Protein AF-0000000066679500 (afdb_homodimer)

Solvent-accessible surface area (backbone atoms only — not comparable to full-atom values): 8914 Å² total; per-residue (Å²): 110,69,64,58,48,50,50,52,50,51,50,44,52,50,53,50,51,52,50,53,52,36,62,70,64,73,69,61,58,68,69,59,47,43,54,50,28,48,51,47,15,50,50,34,39,50,45,30,56,52,48,50,52,50,51,53,52,52,54,56,51,57,70,66,50,74,71,79,72,80,77,73,78,71,73,76,71,118,110,68,66,57,47,51,51,52,50,52,51,45,53,49,52,49,52,51,49,54,51,36,61,71,64,72,69,61,57,69,68,58,47,43,53,49,28,48,52,46,14,48,50,34,40,50,47,30,54,51,49,52,51,51,52,54,53,52,53,55,50,58,69,66,50,72,70,78,71,79,76,74,77,72,75,74,73,118

Organism: Arabi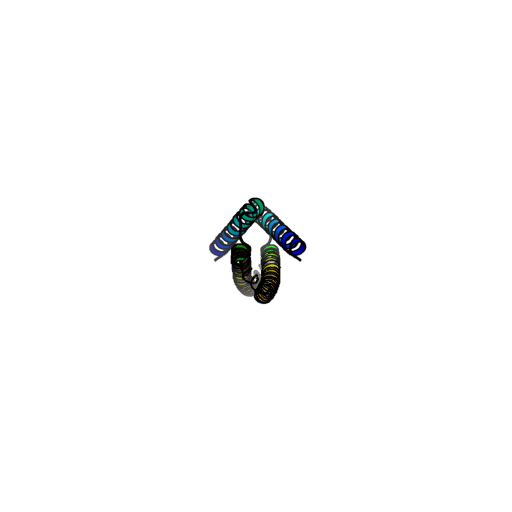dopsis thaliana (NCBI:txid3702)

Nearest PDB structures (foldseek):
  5j2l-assembly1_B  TM=9.493E-01  e=8.025E-01  synthetic construct
  5j2l-assembly1_A  TM=9.552E-01  e=3.118E+00  synthetic construct
  3aai-assembly1_B  TM=7.326E-01  e=2.182E+00  Thermus thermophilus HB8
  7lbm-assembly1_q  TM=4.248E-01  e=5.931E+00  Homo sapiens
  5j2l-assembly1_B  TM=9.495E-01  e=7.735E-01  synthetic construct

Sequence (156 aa):
MEEILMSMIFNGINLVKELEFSLSSQESPESDLSSSLSSISTLFGDVNERLKTLLAWRNSLSQYQPEPEPVLMLDMTNMEEILMSMIFNGINLVKELEFSLSSQESPESDLSSSLSSISTLFGDVNERLKTLLAWRNSLSQYQPEPEPVLMLDMTN

Foldseek 3Di:
DVVVLVVLVVVLVVLVVVLVVCVVVVPDDPVVVVVSVVVSVVSVVVSVVVVVVVVVVVVVVVVPPPDPPPPPPPPVPD/DVVVLVVLVVVLVVLVVVLVVCVVVVPDDPVVVVVSVVVSVVSVVVSVVVVVVVVVVVVVVVVPPPDPDPPPPPPVPD

pLDDT: mean 83.24, std 15.18, range [39.66, 98.38]

Secondary structure (DSSP, 8-state):
-HHHHHHHHHHHHHHHHHHHHHHHTT---HHHHHHHHHHHHHHHHHHHHHHHHHHHHHHHHHHHS-------------/-HHHHHHHHHHHHHHHHHHHHHHHTT---HHHHHHHHHHHHHHHHHHHHHHHHHHHHHHHHHHHS-------------

Radius of gyration: 26.84 Å; Cα contacts (8 Å, |Δi|>4): 84; chains: 2; bounding box: 29×119×55 Å

GO terms:
  GO:0005634 nucleus (C, IDA)
  GO:0005829 cytosol (C, IDA)
  GO:1900033 negative regulation of trichome patterning (P, IMP)
  GO:0071370 cellular response to gibberellin stimulus (P, IMP)
  GO:0005515 protein binding (F, IPI)

Structure (mmCIF, N/CA/C/O backbone):
data_AF-0000000066679500-model_v1
#
loop_
_entity.id
_entity.type
_entity.pdbx_description
1 polymer 'WRKY transcription factor-like protein'
#
loop_
_atom_site.group_PDB
_atom_site.id
_atom_site.type_symbol
_atom_site.label_atom_id
_atom_site.label_alt_id
_atom_site.label_comp_id
_atom_site.label_asym_id
_atom_site.label_entity_id
_atom_site.label_seq_id
_atom_site.pdbx_PDB_ins_code
_atom_site.Cartn_x
_atom_site.Cartn_y
_atom_site.Cartn_z
_atom_site.occupancy
_atom_site.B_iso_or_equiv
_atom_site.auth_seq_id
_atom_site.auth_comp_id
_atom_site.auth_asym_id
_atom_site.auth_atom_id
_atom_site.pdbx_PDB_model_num
ATOM 1 N N . MET A 1 1 ? -9.516 -17.812 -7.68 1 70.81 1 MET A N 1
ATOM 2 C CA . MET A 1 1 ? -8.953 -17.109 -6.539 1 70.81 1 MET A CA 1
ATOM 3 C C . MET A 1 1 ? -7.832 -16.172 -6.98 1 70.81 1 MET A C 1
ATOM 5 O O . MET A 1 1 ? -7.805 -15 -6.598 1 70.81 1 MET A O 1
ATOM 9 N N . GLU A 1 2 ? -7.141 -16.516 -8.078 1 79.5 2 GLU A N 1
ATOM 10 C CA . GLU A 1 2 ? -6.008 -15.727 -8.555 1 79.5 2 GLU A CA 1
ATOM 11 C C . GLU A 1 2 ? -6.477 -14.445 -9.234 1 79.5 2 GLU A C 1
ATOM 13 O O . GLU A 1 2 ? -5.906 -13.375 -9.016 1 79.5 2 GLU A O 1
ATOM 18 N N . GLU A 1 3 ? -7.629 -14.602 -9.836 1 86.44 3 GLU A N 1
ATOM 19 C CA . GLU A 1 3 ? -8.148 -13.43 -10.539 1 86.44 3 GLU A CA 1
ATOM 20 C C . GLU A 1 3 ? -8.648 -12.375 -9.555 1 86.44 3 GLU A C 1
ATOM 22 O O . GLU A 1 3 ? -8.477 -11.18 -9.789 1 86.44 3 GLU A O 1
ATOM 27 N N . ILE A 1 4 ? -9.242 -12.852 -8.555 1 90.88 4 ILE A N 1
ATOM 28 C CA . ILE A 1 4 ? -9.766 -11.945 -7.535 1 90.88 4 ILE A CA 1
ATOM 29 C C . ILE A 1 4 ? -8.609 -11.219 -6.848 1 90.88 4 ILE A C 1
ATOM 31 O O . ILE A 1 4 ? -8.688 -10.008 -6.609 1 90.88 4 ILE A O 1
ATOM 35 N N . LEU A 1 5 ? -7.59 -11.898 -6.586 1 91.94 5 LEU A N 1
ATOM 36 C CA . LEU A 1 5 ? -6.43 -11.297 -5.941 1 91.94 5 LEU A CA 1
ATOM 37 C C . LEU A 1 5 ? -5.805 -10.227 -6.828 1 91.94 5 LEU A C 1
ATOM 39 O O . LEU A 1 5 ? -5.461 -9.141 -6.352 1 91.94 5 LEU A O 1
ATOM 43 N N . MET A 1 6 ? -5.793 -10.555 -8.125 1 91.19 6 MET A N 1
ATOM 44 C CA . MET A 1 6 ? -5.227 -9.602 -9.07 1 91.19 6 MET A CA 1
ATOM 45 C C . MET A 1 6 ? -6.09 -8.352 -9.164 1 91.19 6 MET A C 1
ATOM 47 O O . MET A 1 6 ? -5.57 -7.234 -9.242 1 91.19 6 MET A O 1
ATOM 51 N N . SER A 1 7 ? -7.348 -8.555 -9.109 1 94.5 7 SER A N 1
ATOM 52 C CA . SER A 1 7 ? -8.266 -7.422 -9.141 1 94.5 7 SER A CA 1
ATOM 53 C C . SER A 1 7 ? -8.094 -6.531 -7.914 1 94.5 7 SER A C 1
ATOM 55 O O . SER A 1 7 ? -8.133 -5.305 -8.016 1 94.5 7 SER A O 1
ATOM 57 N N . MET A 1 8 ? -7.922 -7.168 -6.789 1 94.94 8 MET A N 1
ATOM 58 C CA . MET A 1 8 ? -7.707 -6.426 -5.551 1 94.94 8 MET A CA 1
ATOM 59 C C . MET A 1 8 ? -6.402 -5.641 -5.602 1 94.94 8 MET A C 1
ATOM 61 O O . MET A 1 8 ? -6.336 -4.504 -5.141 1 94.94 8 MET A O 1
ATOM 65 N N . ILE A 1 9 ? -5.406 -6.25 -6.176 1 95.81 9 ILE A N 1
ATOM 66 C CA . ILE A 1 9 ? -4.109 -5.59 -6.301 1 95.81 9 ILE A CA 1
ATOM 67 C C . ILE A 1 9 ? -4.246 -4.355 -7.191 1 95.81 9 ILE A C 1
ATOM 69 O O . ILE A 1 9 ? -3.752 -3.279 -6.852 1 95.81 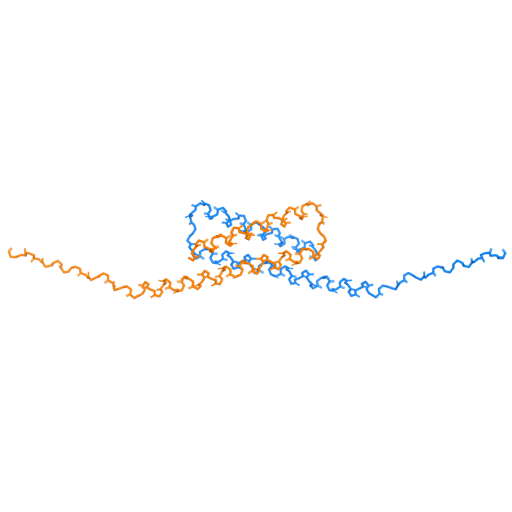9 ILE A O 1
ATOM 73 N N . PHE A 1 10 ? -4.973 -4.434 -8.242 1 95.06 10 PHE A N 1
ATOM 74 C CA . PHE A 1 10 ? -5.133 -3.307 -9.156 1 95.06 10 PHE A CA 1
ATOM 75 C C . PHE A 1 10 ? -5.973 -2.207 -8.508 1 95.06 10 PHE A C 1
ATOM 77 O O . PHE A 1 10 ? -5.742 -1.021 -8.75 1 95.06 10 PHE A O 1
ATOM 84 N N . ASN A 1 11 ? -6.902 -2.619 -7.727 1 96.94 11 ASN A N 1
ATOM 85 C CA . ASN A 1 11 ? -7.629 -1.623 -6.949 1 96.94 11 ASN A CA 1
ATOM 86 C C . ASN A 1 11 ? -6.699 -0.858 -6.008 1 96.94 11 ASN A C 1
ATOM 88 O O . ASN A 1 11 ? -6.809 0.363 -5.883 1 96.94 11 ASN A O 1
ATOM 92 N N . GLY A 1 12 ? -5.852 -1.609 -5.363 1 97.62 12 GLY A N 1
ATOM 93 C CA . GLY A 1 12 ? -4.875 -0.983 -4.488 1 97.62 12 GLY A CA 1
ATOM 94 C C . GLY A 1 12 ? -3.955 -0.02 -5.215 1 97.62 12 GLY A C 1
ATOM 95 O O . GLY A 1 12 ? -3.676 1.073 -4.719 1 97.62 12 GLY A O 1
ATOM 96 N N . ILE A 1 13 ? -3.564 -0.393 -6.391 1 97.5 13 ILE A N 1
ATOM 97 C CA . ILE A 1 13 ? -2.705 0.451 -7.215 1 97.5 13 ILE A CA 1
ATOM 98 C C . ILE A 1 13 ? -3.441 1.741 -7.574 1 97.5 13 ILE A C 1
ATOM 100 O O . ILE A 1 13 ? -2.863 2.828 -7.516 1 97.5 13 ILE A O 1
ATOM 104 N N . ASN A 1 14 ? -4.676 1.629 -7.828 1 97.06 14 ASN A N 1
ATOM 105 C CA . ASN A 1 14 ? -5.465 2.816 -8.141 1 97.06 14 ASN A CA 1
ATOM 106 C C . ASN A 1 14 ? -5.598 3.734 -6.93 1 97.06 14 ASN A C 1
ATOM 108 O O . ASN A 1 14 ? -5.582 4.961 -7.066 1 97.06 14 ASN A O 1
ATOM 112 N N . LEU A 1 15 ? -5.844 3.154 -5.785 1 96.38 15 LEU A N 1
ATOM 113 C CA . LEU A 1 15 ? -5.906 3.949 -4.562 1 96.38 15 LEU A CA 1
ATOM 114 C C . LEU A 1 15 ? -4.621 4.75 -4.371 1 96.38 15 LEU A C 1
ATOM 116 O O . LEU A 1 15 ? -4.664 5.91 -3.957 1 96.38 15 LEU A O 1
ATOM 120 N N . VAL A 1 16 ? -3.504 4.137 -4.66 1 96.81 16 VAL A N 1
ATOM 121 C CA . VAL A 1 16 ? -2.211 4.789 -4.484 1 96.81 16 VAL 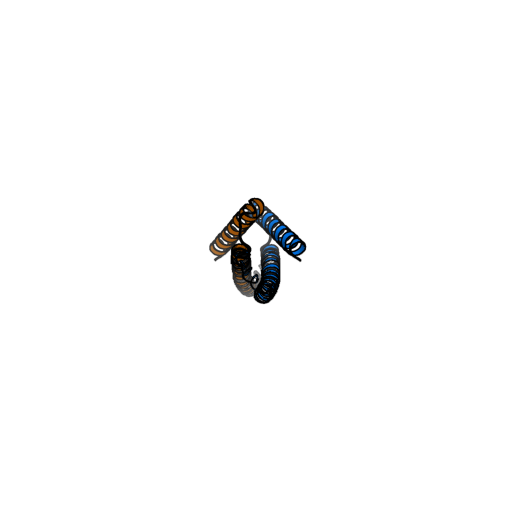A CA 1
ATOM 122 C C . VAL A 1 16 ? -2.064 5.922 -5.5 1 96.81 16 VAL A C 1
ATOM 124 O O . VAL A 1 16 ? -1.537 6.988 -5.176 1 96.81 16 VAL A O 1
ATOM 127 N N . LYS A 1 17 ? -2.545 5.758 -6.723 1 95.56 17 LYS A N 1
ATOM 128 C CA . LYS A 1 17 ? -2.504 6.809 -7.734 1 95.56 17 LYS A CA 1
ATOM 129 C C . LYS A 1 17 ? -3.344 8.008 -7.309 1 95.56 17 LYS A C 1
ATOM 131 O O . LYS A 1 17 ? -2.949 9.156 -7.527 1 95.56 17 LYS A O 1
ATOM 136 N N . GLU A 1 18 ? -4.453 7.707 -6.711 1 92.75 18 GLU A N 1
ATOM 137 C CA . GLU A 1 18 ? -5.301 8.781 -6.203 1 92.75 18 GLU A CA 1
ATOM 138 C C . GLU A 1 18 ? -4.605 9.547 -5.082 1 92.75 18 GLU A C 1
ATOM 140 O O . GLU A 1 18 ? -4.691 10.773 -5.016 1 92.75 18 GLU A O 1
ATOM 145 N N . LEU A 1 19 ? -3.969 8.805 -4.219 1 93.25 19 LEU A N 1
ATOM 146 C CA . LEU A 1 19 ? -3.215 9.438 -3.145 1 93.25 19 LEU A CA 1
ATOM 147 C C . LEU A 1 19 ? -2.113 10.328 -3.705 1 93.25 19 LEU A C 1
ATOM 149 O O . LEU A 1 19 ? -1.94 11.469 -3.258 1 93.25 19 LEU A O 1
ATOM 153 N N . GLU A 1 20 ? -1.371 9.844 -4.648 1 93.06 20 GLU A N 1
ATOM 154 C CA . GLU A 1 20 ? -0.304 10.609 -5.285 1 93.06 20 GLU A CA 1
ATOM 155 C C . GLU A 1 20 ? -0.837 11.906 -5.887 1 93.06 20 GLU A C 1
ATOM 157 O O . GLU A 1 20 ? -0.219 12.961 -5.742 1 93.06 20 GLU A O 1
ATOM 162 N N . PHE A 1 21 ? -1.965 11.789 -6.531 1 90.06 21 PHE A N 1
ATOM 163 C CA . PHE A 1 21 ? -2.594 12.953 -7.133 1 90.06 21 PHE A CA 1
ATOM 164 C C . PHE A 1 21 ? -2.973 13.977 -6.066 1 90.06 21 PHE A C 1
ATOM 166 O O . PHE A 1 21 ? -2.758 15.18 -6.242 1 90.06 21 PHE A O 1
ATOM 173 N N . SER A 1 22 ? -3.543 13.484 -5.004 1 87.62 22 SER A N 1
ATOM 174 C CA . SER A 1 22 ? -3.975 14.367 -3.926 1 87.62 22 SER A CA 1
ATOM 175 C C . SER A 1 22 ? -2.785 15.062 -3.275 1 87.62 22 SER A C 1
ATOM 177 O O . SER A 1 22 ? -2.885 16.234 -2.879 1 87.62 22 SER A O 1
ATOM 179 N N . LEU A 1 23 ? -1.715 14.414 -3.098 1 86.81 23 LEU A N 1
ATOM 180 C CA . LEU A 1 23 ? -0.527 14.984 -2.469 1 86.81 23 LEU A CA 1
ATOM 181 C C . LEU A 1 23 ? 0.108 16.047 -3.361 1 86.81 23 LEU A C 1
ATOM 183 O O . LEU A 1 23 ? 0.688 17.016 -2.865 1 86.81 23 LEU A O 1
ATOM 187 N N . SER A 1 24 ? 0.016 15.852 -4.543 1 82.81 24 SER A N 1
ATOM 188 C CA . SER A 1 24 ? 0.587 16.812 -5.48 1 82.81 24 SER A CA 1
ATOM 189 C C . SER A 1 24 ? -0.257 18.078 -5.555 1 82.81 24 SER A C 1
ATOM 191 O O . SER A 1 24 ? 0.266 19.172 -5.82 1 82.81 24 SER A O 1
ATOM 193 N N . SER A 1 25 ? -1.499 17.922 -5.363 1 76.25 25 SER A N 1
ATOM 194 C CA . SER A 1 25 ? -2.398 19.062 -5.449 1 76.25 25 SER A CA 1
ATOM 195 C C . SER A 1 25 ? -2.459 19.828 -4.125 1 76.25 25 SER A C 1
ATOM 197 O O . SER A 1 25 ? -2.996 20.922 -4.059 1 76.25 25 SER A O 1
ATOM 199 N N . GLN A 1 26 ? -1.606 19.484 -3.107 1 63.94 26 GLN A N 1
ATOM 200 C CA . GLN A 1 26 ? -1.516 20.094 -1.782 1 63.94 26 GLN A CA 1
ATOM 201 C C . GLN A 1 26 ? -2.896 20.234 -1.146 1 63.94 26 GLN A C 1
ATOM 203 O O . GLN A 1 26 ? -3.086 21.031 -0.233 1 63.94 26 GLN A O 1
ATOM 208 N N . GLU A 1 27 ? -3.906 19.562 -1.715 1 62.06 27 GLU A N 1
ATOM 209 C CA . GLU A 1 27 ? -5.277 19.844 -1.306 1 62.06 27 GLU A CA 1
ATOM 210 C C . GLU A 1 27 ? -5.73 18.875 -0.206 1 62.06 27 GLU A C 1
ATOM 212 O O . GLU A 1 27 ? -6.809 19.047 0.369 1 62.06 27 GLU A O 1
ATOM 217 N N . SER A 1 28 ? -4.898 17.984 0.205 1 63.97 28 SER A N 1
ATOM 218 C CA . SER A 1 28 ? -5.629 17.031 1.043 1 63.97 28 SER A CA 1
ATOM 219 C C . SER A 1 28 ? -5.289 17.234 2.518 1 63.97 28 SER A C 1
ATOM 221 O O . SER A 1 28 ? -4.117 17.328 2.883 1 63.97 28 SER A O 1
ATOM 223 N N . PRO A 1 29 ? -6.398 17.578 3.361 1 72.06 29 PRO A N 1
ATOM 224 C CA . PRO A 1 29 ? -6.223 17.625 4.812 1 72.06 29 PRO A CA 1
ATOM 225 C C . PRO A 1 29 ? -5.531 16.375 5.355 1 72.06 29 PRO A C 1
ATOM 227 O O . PRO A 1 29 ? -5.605 15.305 4.746 1 72.06 29 PRO A O 1
ATOM 230 N N . GLU A 1 30 ? -4.844 16.484 6.375 1 74.44 30 GLU A N 1
ATOM 231 C CA . GLU A 1 30 ? -4.059 15.422 7 1 74.44 30 GLU A CA 1
ATOM 232 C C . GLU A 1 30 ? -4.945 14.242 7.391 1 74.44 30 GLU A C 1
ATOM 234 O O . GLU A 1 30 ? -4.508 13.086 7.344 1 74.44 30 GLU A O 1
ATOM 239 N N . SER A 1 31 ? -6.199 14.484 7.773 1 74.69 31 SER A N 1
ATOM 240 C CA . SER A 1 31 ? -7.121 13.422 8.156 1 74.69 31 SER A CA 1
ATOM 241 C C . SER A 1 31 ? -7.453 12.516 6.969 1 74.69 31 SER A C 1
ATOM 243 O O . SER A 1 31 ? -7.594 11.305 7.125 1 74.69 31 SER A O 1
ATOM 245 N N . ASP A 1 32 ? -7.516 13.117 5.871 1 86.44 32 ASP A N 1
ATOM 246 C CA . ASP A 1 32 ? -7.797 12.352 4.66 1 86.44 32 ASP A CA 1
ATOM 247 C C . ASP A 1 32 ? -6.602 11.5 4.258 1 86.44 32 ASP A C 1
ATOM 249 O O . ASP A 1 32 ? -6.766 10.375 3.781 1 86.44 32 ASP A O 1
ATOM 253 N N . LEU A 1 33 ? -5.523 11.945 4.742 1 90.69 33 LEU A N 1
ATOM 254 C CA . LEU A 1 33 ? -4.297 11.227 4.418 1 90.69 33 LEU A CA 1
ATOM 255 C C . LEU A 1 33 ? -4.176 9.953 5.254 1 90.69 33 LEU A C 1
ATOM 257 O O . LEU A 1 33 ? -3.859 8.891 4.727 1 90.69 33 LEU A O 1
ATOM 261 N N . SER A 1 34 ? -4.508 10.047 6.508 1 93.12 34 SER A N 1
ATOM 262 C CA . SER A 1 34 ? -4.445 8.891 7.398 1 93.12 34 SER A CA 1
ATOM 263 C C . SER A 1 34 ? -5.41 7.797 6.949 1 93.12 34 SER A C 1
ATOM 265 O O . SER A 1 34 ? -5.074 6.613 6.98 1 93.12 34 SER A O 1
ATOM 267 N N . SER A 1 35 ? -6.586 8.242 6.559 1 94.06 35 SER A N 1
ATOM 268 C CA . SER A 1 35 ? -7.578 7.273 6.094 1 94.06 35 SER A CA 1
ATOM 269 C C . SER A 1 35 ? -7.113 6.582 4.812 1 94.06 35 SER A C 1
ATOM 271 O O . SER A 1 35 ? -7.309 5.379 4.648 1 94.06 35 SER A O 1
ATOM 273 N N . SER A 1 36 ? -6.543 7.328 3.969 1 94.81 36 SER A N 1
ATOM 274 C CA . SER A 1 36 ? -6.023 6.777 2.723 1 94.81 36 SER A CA 1
ATOM 275 C C . SER A 1 36 ? -4.898 5.785 2.984 1 94.81 36 SER A C 1
ATOM 277 O O . SER A 1 36 ? -4.887 4.688 2.42 1 94.81 36 SER A O 1
ATOM 279 N N . LEU A 1 37 ? -4.031 6.121 3.832 1 96.44 37 LEU A N 1
ATOM 280 C CA . LEU A 1 37 ? -2.906 5.254 4.176 1 96.44 37 LEU A CA 1
ATOM 281 C C . LEU A 1 37 ? -3.393 3.967 4.832 1 96.44 37 LEU A C 1
ATOM 283 O O . LEU A 1 37 ? -2.877 2.885 4.543 1 96.44 37 LEU A O 1
ATOM 287 N N . SER A 1 38 ? -4.418 4.055 5.676 1 96.75 38 SER A N 1
ATOM 288 C CA . SER A 1 38 ? -5.004 2.895 6.336 1 96.75 38 SER A CA 1
ATOM 289 C C . SER A 1 38 ? -5.641 1.946 5.324 1 96.75 38 SER A C 1
ATOM 291 O O . SER A 1 38 ? -5.453 0.73 5.402 1 96.75 38 SER A O 1
ATOM 293 N N . SER A 1 39 ? -6.363 2.479 4.379 1 97.38 39 SER A N 1
ATOM 294 C CA . SER A 1 39 ? -7.035 1.675 3.361 1 97.38 39 SER A CA 1
ATOM 295 C C . SER A 1 39 ? -6.023 0.937 2.488 1 97.38 39 SER A C 1
ATOM 297 O O . SER A 1 39 ? -6.191 -0.252 2.207 1 97.38 39 SER A O 1
ATOM 299 N N . ILE A 1 40 ? -5.008 1.619 2.092 1 98.06 40 ILE A N 1
ATOM 300 C CA . ILE A 1 40 ? -3.973 1.054 1.233 1 98.06 40 ILE A CA 1
ATOM 301 C C . ILE A 1 40 ? -3.248 -0.069 1.97 1 98.06 40 ILE A C 1
ATOM 303 O O . ILE A 1 40 ? -3.104 -1.175 1.442 1 98.06 40 ILE A O 1
ATOM 307 N N . SER A 1 41 ? -2.816 0.203 3.166 1 98.38 41 SER A N 1
ATOM 308 C CA . SER A 1 41 ? -2.107 -0.798 3.955 1 98.38 41 SER A CA 1
ATOM 309 C C . SER A 1 41 ? -2.967 -2.037 4.18 1 98.38 41 SER A C 1
ATOM 311 O O . SER A 1 41 ? -2.494 -3.164 4.016 1 98.38 41 SER A O 1
ATOM 313 N N . THR A 1 42 ? -4.238 -1.81 4.547 1 98.12 42 THR A N 1
ATOM 314 C CA . THR A 1 42 ? -5.145 -2.914 4.832 1 98.12 42 THR A CA 1
ATOM 315 C C . THR A 1 42 ? -5.387 -3.756 3.584 1 98.12 42 THR A C 1
ATOM 317 O O . THR A 1 42 ? -5.359 -4.984 3.641 1 98.12 42 THR A O 1
ATOM 320 N N . LEU A 1 43 ? -5.609 -3.107 2.469 1 98.06 43 LEU A N 1
ATOM 321 C CA . LEU A 1 43 ? -5.898 -3.816 1.227 1 98.06 43 LEU A CA 1
ATOM 322 C C . LEU A 1 43 ? -4.711 -4.676 0.806 1 98.06 43 LEU A C 1
ATOM 324 O O . LEU A 1 43 ? -4.867 -5.875 0.551 1 98.06 43 LEU A O 1
ATOM 328 N N . PHE A 1 44 ? -3.514 -4.125 0.792 1 98 44 PHE A N 1
ATOM 329 C CA . PHE A 1 44 ? -2.352 -4.895 0.365 1 98 44 PHE A CA 1
ATOM 330 C C . PHE A 1 44 ? -2.014 -5.977 1.386 1 98 44 PHE A C 1
ATOM 332 O O . PHE A 1 44 ? -1.553 -7.059 1.021 1 98 44 PHE A O 1
ATOM 339 N N . GLY A 1 45 ? -2.213 -5.691 2.596 1 97.81 45 GLY A N 1
ATOM 340 C CA . GLY A 1 45 ? -2.043 -6.711 3.619 1 97.81 45 GLY A CA 1
ATOM 341 C C . GLY A 1 45 ? -2.986 -7.887 3.451 1 97.81 45 GLY A C 1
ATOM 342 O O . GLY A 1 45 ? -2.572 -9.039 3.559 1 97.81 45 GLY A O 1
ATOM 343 N N . ASP A 1 46 ? -4.207 -7.551 3.234 1 97.06 46 ASP A N 1
ATOM 344 C CA . ASP A 1 46 ? -5.223 -8.578 3.035 1 97.06 46 ASP A CA 1
ATOM 345 C C . ASP A 1 46 ? -4.895 -9.445 1.818 1 97.06 46 ASP A C 1
ATOM 347 O O . ASP A 1 46 ? -4.996 -10.672 1.877 1 97.06 46 ASP A O 1
ATOM 351 N N . VAL A 1 47 ? -4.543 -8.828 0.741 1 96.31 47 VAL A N 1
ATOM 352 C CA . VAL A 1 47 ? -4.203 -9.547 -0.484 1 96.31 47 VAL A CA 1
ATOM 353 C C . VAL A 1 47 ? -3.023 -10.477 -0.227 1 96.31 47 VAL A C 1
ATOM 355 O O . VAL A 1 47 ? -3.027 -11.633 -0.662 1 96.31 47 VAL A O 1
ATOM 358 N N . ASN A 1 48 ? -2.053 -9.961 0.485 1 95.81 48 ASN A N 1
ATOM 359 C CA . ASN A 1 48 ? -0.88 -10.773 0.782 1 95.81 48 ASN A CA 1
ATOM 360 C C . ASN A 1 48 ? -1.249 -12.008 1.603 1 95.81 48 ASN A C 1
ATOM 362 O O . ASN A 1 48 ? -0.74 -13.102 1.352 1 95.81 48 ASN A O 1
ATOM 366 N N . GLU A 1 49 ? -2.08 -11.82 2.59 1 95.88 49 GLU A N 1
ATOM 367 C CA . GLU A 1 49 ? -2.518 -12.945 3.416 1 95.88 49 GLU A CA 1
ATOM 368 C C . GLU A 1 49 ? -3.252 -13.984 2.582 1 95.88 49 GLU A C 1
ATOM 370 O O . GLU A 1 49 ? -3.027 -15.188 2.744 1 95.88 49 GLU A O 1
ATOM 375 N N . ARG A 1 50 ? -4.039 -13.547 1.672 1 94.88 50 ARG A N 1
ATOM 376 C CA . ARG A 1 50 ? -4.781 -14.461 0.802 1 94.88 50 ARG A CA 1
ATOM 377 C C . ARG A 1 50 ? -3.842 -15.172 -0.169 1 94.88 50 ARG A C 1
ATOM 379 O O . ARG A 1 50 ? -4.008 -16.359 -0.437 1 94.88 50 ARG A O 1
ATOM 386 N N . LEU A 1 51 ? -2.908 -14.438 -0.683 1 93.12 51 LEU A N 1
ATOM 387 C CA . LEU A 1 51 ? -1.926 -15.031 -1.583 1 93.12 51 LEU A CA 1
ATOM 388 C C . LEU A 1 51 ? -1.121 -16.109 -0.871 1 93.12 51 LEU A C 1
ATOM 390 O O . LEU A 1 51 ? -0.919 -17.203 -1.415 1 93.12 51 LEU A O 1
ATOM 394 N N . LYS A 1 52 ? -0.684 -15.836 0.275 1 93.25 52 LYS A N 1
ATOM 395 C CA . LYS A 1 52 ? 0.099 -16.797 1.042 1 93.25 52 LYS A CA 1
ATOM 396 C C . LYS A 1 52 ? -0.699 -18.078 1.302 1 93.25 52 LYS A C 1
ATOM 398 O O . LYS A 1 52 ? -0.151 -19.172 1.248 1 93.25 52 LYS A O 1
ATOM 403 N N . THR A 1 53 ? -1.95 -17.844 1.619 1 93.19 53 THR A N 1
ATOM 404 C CA . THR A 1 53 ? -2.822 -18.984 1.836 1 93.19 53 THR A CA 1
ATOM 405 C C . THR A 1 53 ? -2.93 -19.828 0.568 1 93.19 53 THR A C 1
ATOM 407 O O . THR A 1 53 ? -2.848 -21.062 0.624 1 93.19 53 THR A O 1
ATOM 410 N N . LEU A 1 54 ? -3.109 -19.172 -0.518 1 88.56 54 LEU A N 1
ATOM 411 C CA . LEU A 1 54 ? -3.219 -19.859 -1.805 1 88.56 54 LEU A CA 1
ATOM 412 C C . LEU A 1 54 ? -1.933 -20.609 -2.131 1 88.56 54 LEU A C 1
ATOM 414 O O . LEU A 1 54 ? -1.976 -21.766 -2.551 1 88.56 54 LEU A O 1
ATOM 418 N N . LEU A 1 55 ? -0.841 -20 -1.938 1 88.38 55 LEU A N 1
ATOM 419 C CA . LEU A 1 55 ? 0.446 -20.625 -2.234 1 88.38 55 LEU A CA 1
ATOM 420 C C . LEU A 1 55 ? 0.697 -21.828 -1.321 1 88.38 55 LEU A C 1
ATOM 422 O O . LEU A 1 55 ? 1.222 -22.844 -1.764 1 88.38 55 LEU A O 1
ATOM 426 N N . ALA A 1 56 ? 0.379 -21.672 -0.128 1 89 56 ALA A N 1
ATOM 427 C CA . ALA A 1 56 ? 0.527 -22.781 0.816 1 89 56 ALA A CA 1
ATOM 428 C C . ALA A 1 56 ? -0.311 -23.984 0.389 1 89 56 ALA A C 1
ATOM 430 O O . ALA A 1 56 ? 0.139 -25.125 0.485 1 89 56 ALA A O 1
ATOM 431 N N . TRP A 1 57 ? -1.488 -23.734 -0.092 1 89.38 57 TRP A N 1
ATOM 432 C CA . TRP A 1 57 ? -2.391 -24.781 -0.56 1 89.38 57 TRP A CA 1
ATOM 433 C C . TRP A 1 57 ? -1.831 -25.469 -1.799 1 89.38 57 TRP A C 1
ATOM 435 O O . TRP A 1 57 ? -1.777 -26.703 -1.861 1 89.38 57 TRP A O 1
ATOM 445 N N . ARG A 1 58 ? -1.311 -24.781 -2.715 1 85.81 58 ARG A N 1
ATOM 446 C CA . ARG A 1 58 ? -0.743 -25.297 -3.953 1 85.81 58 ARG A CA 1
ATOM 447 C C . ARG A 1 58 ? 0.484 -26.156 -3.67 1 85.81 58 ARG A C 1
ATOM 449 O O . ARG A 1 58 ? 0.681 -27.203 -4.305 1 85.81 58 ARG A O 1
ATOM 456 N N . ASN A 1 59 ? 1.265 -25.719 -2.814 1 84.94 59 ASN A N 1
ATOM 457 C CA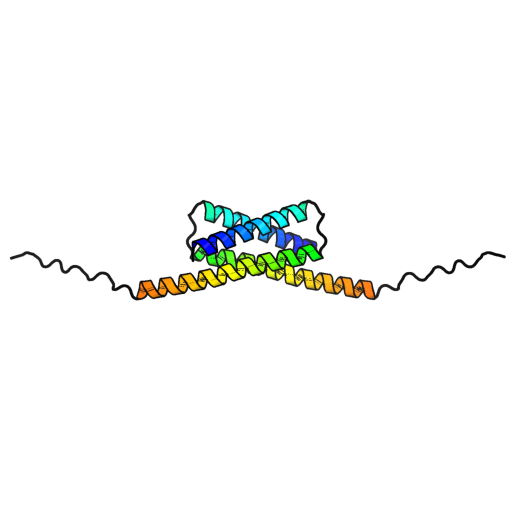 . ASN A 1 59 ? 2.469 -26.453 -2.447 1 84.94 59 ASN A CA 1
ATOM 458 C C . ASN A 1 59 ? 2.129 -27.781 -1.768 1 84.94 59 ASN A C 1
ATOM 460 O O . ASN A 1 59 ? 2.85 -28.766 -1.923 1 84.94 59 ASN A O 1
ATOM 464 N N . SER A 1 60 ? 1.062 -27.719 -1.052 1 86.44 60 SER A N 1
ATOM 465 C CA . SER A 1 60 ? 0.624 -28.938 -0.386 1 86.44 60 SER A CA 1
ATOM 466 C C . SER A 1 60 ? 0.087 -29.953 -1.39 1 86.44 60 SER A C 1
ATOM 468 O O . SER A 1 60 ? 0.265 -31.156 -1.215 1 86.44 60 SER A O 1
ATOM 470 N N . LEU A 1 61 ? -0.46 -29.5 -2.42 1 82.06 61 LEU A N 1
ATOM 471 C CA . LEU A 1 61 ? -1.005 -30.359 -3.459 1 82.06 61 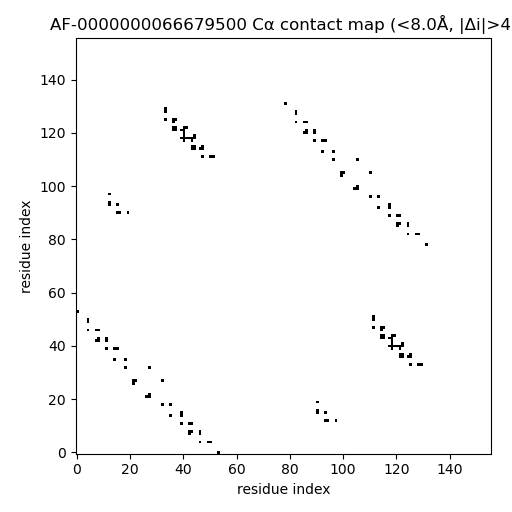LEU A CA 1
ATOM 472 C C . LEU A 1 61 ? 0.112 -30.969 -4.309 1 82.06 61 LEU A C 1
ATOM 474 O O . LEU A 1 61 ? 0.041 -32.125 -4.703 1 82.06 61 LEU A O 1
ATOM 478 N N . SER A 1 62 ? 1.07 -30.141 -4.582 1 71.94 62 SER A N 1
ATOM 479 C CA . SER A 1 62 ? 2.189 -30.609 -5.391 1 71.94 62 SER A CA 1
ATOM 480 C C . SER A 1 62 ? 2.975 -31.703 -4.664 1 71.94 62 SER A C 1
ATOM 482 O O . SER A 1 62 ? 3.602 -32.562 -5.301 1 71.94 62 SER A O 1
ATOM 484 N N . GLN A 1 63 ? 3.014 -31.578 -3.477 1 69.69 63 GLN A N 1
ATOM 485 C CA . GLN A 1 63 ? 3.736 -32.562 -2.691 1 69.69 63 GLN A CA 1
ATOM 486 C C . GLN A 1 63 ? 3.018 -33.906 -2.715 1 69.69 63 GLN A C 1
ATOM 488 O O . GLN A 1 63 ? 3.645 -34.969 -2.535 1 69.69 63 GLN A O 1
ATOM 493 N N . TYR A 1 64 ? 1.689 -33.938 -2.99 1 65.38 64 TYR A N 1
ATOM 494 C CA . TYR A 1 64 ? 0.941 -35.188 -2.994 1 65.38 64 TYR A CA 1
ATOM 495 C C . TYR A 1 64 ? 0.841 -35.75 -4.402 1 65.38 64 TYR A C 1
ATOM 497 O O . TYR A 1 64 ? 0.224 -36.812 -4.609 1 65.38 64 TYR A O 1
ATOM 505 N N . GLN A 1 65 ? 1.176 -34.969 -5.41 1 63.19 65 GLN A N 1
ATOM 506 C CA . GLN A 1 65 ? 1.171 -35.594 -6.73 1 63.19 65 GLN A CA 1
ATOM 507 C C . GLN A 1 65 ? 2.268 -36.625 -6.84 1 63.19 65 GLN A C 1
ATOM 509 O O . GLN A 1 65 ? 3.412 -36.406 -6.449 1 63.19 65 GLN A O 1
ATOM 514 N N . PRO A 1 66 ? 1.913 -37.875 -7.039 1 60.56 66 PRO A N 1
ATOM 515 C CA . PRO A 1 66 ? 2.832 -39 -7.117 1 60.56 66 PRO A CA 1
ATOM 516 C C . PRO A 1 66 ? 3.982 -38.781 -8.094 1 60.56 66 PRO A C 1
ATOM 518 O O . PRO A 1 66 ? 3.809 -38.094 -9.102 1 60.56 66 PRO A O 1
ATOM 521 N N . GLU A 1 67 ? 5.199 -38.594 -7.656 1 62.38 67 GLU A N 1
ATOM 522 C CA . GLU A 1 67 ? 6.348 -38.562 -8.555 1 62.38 67 GLU A CA 1
ATOM 523 C C . GLU A 1 67 ? 6.105 -39.438 -9.789 1 62.38 67 GLU A C 1
ATOM 525 O O . GLU A 1 67 ? 5.512 -40.5 -9.688 1 62.38 67 GLU A O 1
ATOM 530 N N . PRO A 1 68 ? 6.105 -38.844 -10.945 1 62.81 68 PRO A N 1
ATOM 531 C CA . PRO A 1 68 ? 5.855 -39.688 -12.102 1 62.81 68 PRO A CA 1
ATOM 532 C C . PRO A 1 68 ? 6.48 -41.094 -11.953 1 62.81 68 PRO A C 1
ATOM 534 O O . PRO A 1 68 ? 7.586 -41.219 -11.422 1 62.81 68 PRO A O 1
ATOM 537 N N . GLU A 1 69 ? 5.844 -42.125 -11.938 1 62.25 69 GLU A N 1
ATOM 538 C CA . GLU A 1 69 ? 6.363 -43.469 -11.875 1 62.25 69 GLU A CA 1
ATOM 539 C C . GLU A 1 69 ? 7.504 -43.688 -12.867 1 62.25 69 GLU A C 1
ATOM 541 O O . GLU A 1 69 ? 7.43 -43.219 -14.008 1 62.25 69 GLU A O 1
ATOM 546 N N . PRO A 1 70 ? 8.695 -43.875 -12.453 1 63.84 70 PRO A N 1
ATOM 547 C CA . PRO A 1 70 ? 9.727 -44.188 -13.445 1 63.84 70 PRO A CA 1
ATOM 548 C C . PRO A 1 70 ? 9.242 -45.188 -14.508 1 63.84 70 PRO A C 1
ATOM 550 O O . PRO A 1 70 ? 8.641 -46.219 -14.188 1 63.84 70 PRO A O 1
ATOM 553 N N . VAL A 1 71 ? 8.859 -44.844 -15.711 1 61.34 71 VAL A N 1
ATOM 554 C CA . VAL A 1 71 ? 8.523 -45.75 -16.797 1 61.34 71 VAL A CA 1
ATOM 555 C C . VAL A 1 71 ? 9.547 -46.906 -16.844 1 61.34 71 VAL A C 1
ATOM 557 O O . VAL A 1 71 ? 10.75 -46.656 -16.938 1 61.34 71 VAL A O 1
ATOM 560 N N . LEU A 1 72 ? 9.367 -47.938 -16.297 1 59.38 72 LEU A N 1
ATOM 561 C CA . LEU A 1 72 ? 10.172 -49.125 -16.484 1 59.38 72 LEU A CA 1
ATOM 562 C C . LEU A 1 72 ? 10.383 -49.406 -17.969 1 59.38 72 LEU A C 1
ATOM 564 O O . LEU A 1 72 ? 9.414 -49.594 -18.719 1 59.38 72 LEU A O 1
ATOM 568 N N . MET A 1 73 ? 11.32 -48.812 -18.656 1 57.62 73 MET A N 1
ATOM 569 C CA . MET A 1 73 ? 11.727 -49.312 -19.969 1 57.62 73 MET A CA 1
ATOM 570 C C . MET A 1 73 ? 11.852 -50.844 -19.953 1 57.62 73 MET A C 1
ATOM 572 O O . MET A 1 73 ? 12.75 -51.406 -19.297 1 57.62 73 MET A O 1
ATOM 576 N N . LEU A 1 74 ? 10.898 -51.625 -19.609 1 51.75 74 LEU A N 1
ATOM 577 C CA . LEU A 1 74 ? 10.961 -53.062 -19.953 1 51.75 74 LEU A CA 1
ATOM 578 C C . LEU A 1 74 ? 11.562 -53.25 -21.344 1 51.75 74 L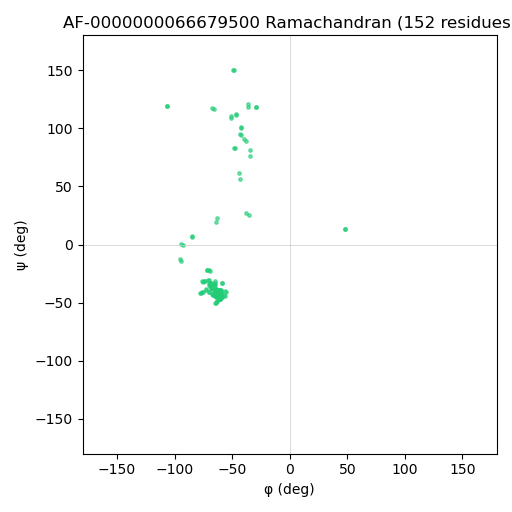EU A C 1
ATOM 580 O O . LEU A 1 74 ? 11.016 -52.75 -22.328 1 51.75 74 LEU A O 1
ATOM 584 N N . ASP A 1 75 ? 12.922 -53.375 -21.438 1 56.19 75 ASP A N 1
ATOM 585 C CA . ASP A 1 75 ? 13.711 -53.844 -22.578 1 56.19 75 ASP A CA 1
ATOM 586 C C . ASP A 1 75 ? 12.969 -54.938 -23.328 1 56.19 75 ASP A C 1
ATOM 588 O O . ASP A 1 75 ? 12.609 -55.969 -22.75 1 56.19 75 ASP A O 1
ATOM 592 N N . MET A 1 76 ? 12.047 -54.5 -24.188 1 52.56 76 MET A N 1
ATOM 593 C CA . MET A 1 76 ? 11.508 -55.406 -25.203 1 52.56 76 MET A CA 1
ATOM 594 C C . MET A 1 76 ? 12.57 -56.375 -25.703 1 52.56 76 MET A C 1
ATOM 596 O O . MET A 1 76 ? 13.219 -56.125 -26.719 1 52.56 76 MET A O 1
ATOM 600 N N . THR A 1 77 ? 13.602 -56.625 -24.797 1 51.38 77 THR A N 1
ATOM 601 C CA . THR A 1 77 ? 14.414 -57.688 -25.375 1 51.38 77 THR A CA 1
ATOM 602 C C . THR A 1 77 ? 13.602 -58.969 -25.5 1 51.38 77 THR A C 1
ATOM 604 O O . THR A 1 77 ? 14.125 -60 -25.922 1 51.38 77 THR A O 1
ATOM 607 N N . ASN A 1 78 ? 12.273 -59.094 -25.5 1 39.66 78 ASN A N 1
ATOM 608 C CA . ASN A 1 78 ? 11.945 -60.406 -26.078 1 39.66 78 ASN A CA 1
ATOM 609 C C . ASN A 1 78 ? 12.164 -60.406 -27.594 1 39.66 78 ASN A C 1
ATOM 611 O O . ASN A 1 78 ? 11.891 -59.438 -28.281 1 39.66 78 ASN A O 1
ATOM 615 N N . MET B 1 1 ? 9.414 16 11.109 1 71.19 1 MET B N 1
ATOM 616 C CA . MET B 1 1 ? 8.711 14.719 11.133 1 71.19 1 MET B CA 1
ATOM 617 C C . MET B 1 1 ? 7.781 14.594 9.93 1 71.19 1 MET B C 1
ATOM 619 O O . MET B 1 1 ? 7.789 13.57 9.242 1 71.19 1 MET B O 1
ATOM 623 N N . GLU B 1 2 ? 7.289 15.75 9.43 1 79.31 2 GLU B N 1
ATOM 624 C CA . GLU B 1 2 ? 6.344 15.727 8.32 1 79.31 2 GLU B CA 1
ATOM 625 C C . GLU B 1 2 ? 7.047 15.43 6.996 1 79.31 2 GLU B C 1
ATOM 627 O O . GLU B 1 2 ? 6.551 14.648 6.188 1 79.31 2 GLU B O 1
ATOM 632 N N . GLU B 1 3 ? 8.281 15.898 6.98 1 86.56 3 GLU B N 1
ATOM 633 C CA . GLU B 1 3 ? 9.031 15.68 5.746 1 86.56 3 GLU B CA 1
ATOM 634 C C . GLU B 1 3 ? 9.438 14.219 5.602 1 86.56 3 GLU B C 1
ATOM 636 O O . GLU B 1 3 ? 9.422 13.672 4.496 1 86.56 3 GLU B O 1
ATOM 641 N N . ILE B 1 4 ? 9.773 13.672 6.684 1 90.94 4 ILE B N 1
ATOM 642 C CA . ILE B 1 4 ? 10.18 12.273 6.684 1 90.94 4 ILE B CA 1
ATOM 643 C C . ILE B 1 4 ? 8.992 11.391 6.305 1 90.94 4 ILE B C 1
ATOM 645 O O . ILE B 1 4 ? 9.141 10.445 5.52 1 90.94 4 ILE B O 1
ATOM 649 N N . LEU B 1 5 ? 7.875 11.703 6.816 1 92 5 LEU B N 1
ATOM 650 C CA . LEU B 1 5 ? 6.676 10.93 6.516 1 92 5 LEU B CA 1
ATOM 651 C C . LEU B 1 5 ? 6.332 11.016 5.031 1 92 5 LEU B C 1
ATOM 653 O O . LEU B 1 5 ? 6.008 10.008 4.402 1 92 5 LEU B O 1
ATOM 657 N N . MET B 1 6 ? 6.535 12.227 4.504 1 91.19 6 MET B N 1
ATOM 658 C CA . MET B 1 6 ? 6.246 12.422 3.086 1 91.19 6 MET B CA 1
ATOM 659 C C . MET B 1 6 ? 7.223 11.641 2.217 1 91.19 6 MET B C 1
ATOM 661 O O . MET B 1 6 ? 6.832 11.062 1.204 1 91.19 6 MET B O 1
ATOM 665 N N . SER B 1 7 ? 8.43 11.617 2.643 1 94.5 7 SER B N 1
ATOM 666 C CA . SER B 1 7 ? 9.445 10.859 1.915 1 94.5 7 SER B CA 1
ATOM 667 C C . SER B 1 7 ? 9.125 9.367 1.923 1 94.5 7 SER B C 1
ATOM 669 O O . SER B 1 7 ? 9.305 8.688 0.912 1 94.5 7 SER B O 1
ATOM 671 N N . MET B 1 8 ? 8.672 8.898 3.051 1 95 8 MET B N 1
ATOM 672 C CA . MET B 1 8 ? 8.297 7.488 3.172 1 95 8 MET B CA 1
ATOM 673 C C . MET B 1 8 ? 7.102 7.164 2.283 1 95 8 MET B C 1
ATOM 675 O O . MET B 1 8 ? 7.059 6.102 1.659 1 95 8 MET B O 1
ATOM 679 N N . ILE B 1 9 ? 6.188 8.07 2.238 1 95.81 9 ILE B N 1
ATOM 680 C CA . ILE B 1 9 ? 5.008 7.879 1.4 1 95.81 9 ILE B CA 1
ATOM 681 C C . ILE B 1 9 ? 5.422 7.801 -0.066 1 95.81 9 ILE B C 1
ATOM 683 O O . ILE B 1 9 ? 4.977 6.91 -0.797 1 95.81 9 ILE B O 1
ATOM 687 N N . PHE B 1 10 ? 6.328 8.609 -0.5 1 95.19 10 PHE B N 1
ATOM 688 C CA . PHE B 1 10 ? 6.766 8.602 -1.891 1 95.19 10 PHE B CA 1
ATOM 689 C C . PHE B 1 10 ? 7.562 7.344 -2.203 1 95.19 10 PHE B C 1
ATOM 691 O O . PHE B 1 10 ? 7.5 6.824 -3.32 1 95.19 10 PHE B O 1
ATOM 698 N N . ASN B 1 11 ? 8.266 6.887 -1.247 1 96.94 11 ASN B N 1
ATOM 699 C CA . ASN B 1 11 ? 8.922 5.594 -1.42 1 96.94 11 ASN B CA 1
ATOM 700 C C . ASN B 1 11 ? 7.91 4.477 -1.634 1 96.94 11 ASN B C 1
ATOM 702 O O . ASN B 1 11 ? 8.109 3.609 -2.49 1 96.94 11 ASN B O 1
ATOM 706 N N . GLY B 1 12 ? 6.895 4.527 -0.825 1 97.62 12 GLY B N 1
ATOM 707 C CA . GLY B 1 12 ? 5.832 3.549 -0.979 1 97.62 12 GLY B CA 1
ATOM 708 C C . GLY B 1 12 ? 5.16 3.609 -2.338 1 97.62 12 GLY B C 1
ATOM 709 O O . GLY B 1 12 ? 4.891 2.572 -2.951 1 97.62 12 GLY B O 1
ATOM 710 N N . ILE B 1 13 ? 4.961 4.789 -2.818 1 97.5 13 ILE B N 1
ATOM 711 C CA . ILE B 1 13 ? 4.359 4.992 -4.133 1 97.5 13 ILE B CA 1
ATOM 712 C C . ILE B 1 13 ? 5.266 4.402 -5.211 1 97.5 13 ILE B C 1
ATOM 714 O O . ILE B 1 13 ? 4.789 3.742 -6.137 1 97.5 13 ILE B O 1
ATOM 718 N N . ASN B 1 14 ? 6.516 4.566 -5.043 1 97.06 14 ASN B N 1
ATOM 719 C CA . ASN B 1 14 ? 7.457 4.004 -6.004 1 97.06 14 ASN B CA 1
ATOM 720 C C . ASN B 1 14 ? 7.441 2.477 -5.977 1 97.06 14 ASN B C 1
ATOM 722 O O . ASN B 1 14 ? 7.566 1.831 -7.02 1 97.06 14 ASN B O 1
ATOM 726 N N . LEU B 1 15 ? 7.398 1.926 -4.797 1 96.5 15 LEU B N 1
ATOM 727 C CA . LEU B 1 15 ? 7.305 0.475 -4.684 1 96.5 15 LEU B CA 1
ATOM 728 C C . LEU B 1 15 ? 6.086 -0.051 -5.434 1 96.5 15 LEU B C 1
ATOM 730 O O . LEU B 1 15 ? 6.156 -1.094 -6.086 1 96.5 15 LEU B O 1
ATOM 734 N N . VAL B 1 16 ? 4.992 0.648 -5.344 1 96.81 16 VAL B N 1
ATOM 735 C CA . VAL B 1 16 ? 3.758 0.23 -6 1 96.81 16 VAL B CA 1
ATOM 736 C C . VAL B 1 16 ? 3.912 0.336 -7.516 1 96.81 16 VAL B C 1
ATOM 738 O O . VAL B 1 16 ? 3.439 -0.529 -8.258 1 96.81 16 VAL B O 1
ATOM 741 N N . LYS B 1 17 ? 4.602 1.346 -8.016 1 95.62 17 LYS B N 1
ATOM 742 C CA . LYS B 1 17 ? 4.855 1.49 -9.453 1 95.62 17 LYS B CA 1
ATOM 743 C C . LYS B 1 17 ? 5.707 0.34 -9.977 1 95.62 17 LYS B C 1
ATOM 745 O O . LYS B 1 17 ? 5.473 -0.162 -11.078 1 95.62 17 LYS B O 1
ATOM 750 N N . GLU B 1 18 ? 6.648 -0.041 -9.164 1 92.75 18 GLU B N 1
ATOM 751 C CA . GLU B 1 18 ? 7.477 -1.182 -9.539 1 92.75 18 GLU B CA 1
ATOM 752 C C . GLU B 1 18 ? 6.652 -2.465 -9.609 1 92.75 18 GLU B C 1
ATOM 754 O O . GLU B 1 18 ? 6.844 -3.283 -10.516 1 92.75 18 GLU B O 1
ATOM 759 N N . LEU B 1 19 ? 5.797 -2.619 -8.633 1 93.19 19 LEU B N 1
ATOM 760 C CA . LEU B 1 19 ? 4.918 -3.781 -8.625 1 93.19 19 LEU B CA 1
ATOM 761 C C . LEU B 1 19 ? 4.031 -3.791 -9.867 1 93.19 19 LEU B C 1
ATOM 763 O O . LEU B 1 19 ? 3.883 -4.828 -10.523 1 93.19 19 LEU B O 1
ATOM 767 N N . GLU B 1 20 ? 3.434 -2.684 -10.188 1 93.06 20 GLU B N 1
ATOM 768 C CA . GLU B 1 20 ? 2.588 -2.559 -11.375 1 93.06 20 GLU B CA 1
ATOM 769 C C . GLU B 1 20 ? 3.348 -2.943 -12.641 1 93.06 20 GLU B C 1
ATOM 771 O O . GLU B 1 20 ? 2.818 -3.654 -13.492 1 93.06 20 GLU B O 1
ATOM 776 N N . PHE B 1 21 ? 4.551 -2.457 -12.719 1 90.19 21 PHE B N 1
ATOM 777 C CA . PHE B 1 21 ? 5.391 -2.77 -13.867 1 90.19 21 PHE B CA 1
ATOM 778 C C . PHE B 1 21 ? 5.656 -4.266 -13.953 1 90.19 21 PHE B C 1
ATOM 780 O O . PHE B 1 21 ? 5.59 -4.852 -15.039 1 90.19 21 PHE B O 1
ATOM 787 N N . SER B 1 22 ? 5.965 -4.852 -12.836 1 87.75 22 SER B N 1
ATOM 788 C CA . SER B 1 22 ? 6.262 -6.277 -12.797 1 87.75 22 SER B CA 1
ATOM 789 C C . SER B 1 22 ? 5.039 -7.109 -13.188 1 87.75 22 SER B C 1
ATOM 791 O O . SER B 1 22 ? 5.168 -8.148 -13.828 1 87.75 22 SER B O 1
ATOM 793 N N . LEU B 1 23 ? 3.902 -6.734 -12.773 1 86.88 23 LEU B N 1
ATOM 794 C CA . LEU B 1 23 ? 2.676 -7.465 -13.07 1 86.88 23 LEU B CA 1
ATOM 795 C C . LEU B 1 23 ? 2.326 -7.363 -14.547 1 86.88 23 LEU B C 1
ATOM 797 O O . LEU B 1 23 ? 1.76 -8.297 -15.125 1 86.88 23 LEU B O 1
ATOM 801 N N . SER B 1 24 ? 2.617 -6.328 -15.094 1 82.94 24 SER B N 1
ATOM 802 C CA . SER B 1 24 ? 2.328 -6.133 -16.516 1 82.94 24 SER B CA 1
ATOM 803 C C . SER B 1 24 ? 3.289 -6.93 -17.391 1 82.94 24 SER B C 1
ATOM 805 O O . SER B 1 24 ? 2.93 -7.348 -18.484 1 82.94 24 SER B O 1
ATOM 807 N N . SER B 1 25 ? 4.449 -7.09 -16.906 1 76.62 25 SER B N 1
ATOM 808 C CA . SER B 1 25 ? 5.453 -7.812 -17.672 1 76.62 25 SER B CA 1
ATOM 809 C C . SER B 1 25 ? 5.336 -9.32 -17.469 1 76.62 25 SER B C 1
ATOM 811 O O . SER B 1 25 ? 5.949 -10.102 -18.188 1 76.62 25 SER B O 1
ATOM 813 N N . GLN B 1 26 ? 4.305 -9.828 -16.766 1 64.44 26 GLN B N 1
ATOM 814 C CA . GLN B 1 26 ? 4.031 -11.227 -16.453 1 64.44 26 GLN B CA 1
ATOM 815 C C . GLN B 1 26 ? 5.281 -11.93 -15.922 1 64.44 26 GLN B C 1
ATOM 817 O O . GLN B 1 26 ? 5.375 -13.156 -15.969 1 64.44 26 GLN B O 1
ATOM 822 N N . GLU B 1 27 ? 6.316 -11.156 -15.562 1 62.81 27 GLU B N 1
ATOM 823 C CA . GLU B 1 27 ? 7.613 -11.766 -15.281 1 62.81 27 GLU B CA 1
ATOM 824 C C . GLU B 1 27 ? 7.762 -12.078 -13.797 1 62.81 27 GLU B C 1
ATOM 826 O O . GLU B 1 27 ? 8.734 -12.719 -13.383 1 62.81 27 GLU B O 1
ATOM 831 N N . SER B 1 28 ? 6.781 -11.781 -13 1 64.12 28 SER B N 1
ATOM 832 C CA . SER B 1 28 ? 7.238 -11.93 -11.625 1 64.12 28 SER B CA 1
ATOM 833 C C . SER B 1 28 ? 6.645 -13.172 -10.969 1 64.12 28 SER B C 1
ATOM 835 O O . SER B 1 28 ? 5.438 -13.414 -11.055 1 64.12 28 SER B O 1
ATOM 837 N N . PRO B 1 29 ? 7.605 -14.141 -10.539 1 72.75 29 PRO B N 1
ATOM 838 C CA . PRO B 1 29 ? 7.156 -15.289 -9.742 1 72.75 29 PRO B CA 1
ATOM 839 C C . PRO B 1 29 ? 6.266 -14.883 -8.57 1 72.75 29 PRO B C 1
ATOM 841 O O . PRO B 1 29 ? 6.359 -13.75 -8.086 1 72.75 29 PRO B O 1
ATOM 844 N N . GLU B 1 30 ? 5.398 -15.68 -8.18 1 74.75 30 GLU B N 1
ATOM 845 C CA . GLU B 1 30 ? 4.414 -15.438 -7.133 1 74.75 30 GLU B CA 1
ATOM 846 C C . GLU B 1 30 ? 5.09 -15.102 -5.809 1 74.75 30 GLU B C 1
ATOM 848 O O . GLU B 1 30 ? 4.57 -14.305 -5.027 1 74.75 30 GLU B O 1
ATOM 853 N N . SER B 1 31 ? 6.25 -15.672 -5.539 1 75.12 31 SER B N 1
ATOM 854 C CA . SER B 1 31 ? 6.977 -15.391 -4.301 1 75.12 31 SER B CA 1
ATOM 855 C C . SER B 1 31 ? 7.438 -13.945 -4.246 1 75.12 31 SER B C 1
ATOM 857 O O . SER B 1 31 ? 7.434 -13.328 -3.176 1 75.12 31 SER B O 1
ATOM 859 N N . ASP B 1 32 ? 7.77 -13.453 -5.355 1 86.81 32 ASP B N 1
ATOM 860 C CA . ASP B 1 32 ? 8.203 -12.055 -5.43 1 86.81 32 ASP B CA 1
ATOM 861 C C . ASP B 1 32 ? 7.023 -11.109 -5.227 1 86.81 32 ASP B C 1
ATOM 863 O O . ASP B 1 32 ? 7.168 -10.055 -4.602 1 86.81 32 ASP B O 1
ATOM 867 N N . LEU B 1 33 ? 5.934 -11.672 -5.488 1 90.62 33 LEU B N 1
ATOM 868 C CA . LEU B 1 33 ? 4.727 -10.859 -5.352 1 90.62 33 LEU B CA 1
ATOM 869 C C . LEU B 1 33 ? 4.332 -10.719 -3.885 1 90.62 33 LEU B C 1
ATOM 871 O O . LEU B 1 33 ? 4.023 -9.617 -3.424 1 90.62 33 LEU B O 1
ATOM 875 N N . SER B 1 34 ? 4.422 -11.797 -3.156 1 93.19 34 SER B N 1
ATOM 876 C CA . SER B 1 34 ? 4.09 -11.773 -1.735 1 93.19 34 SER B CA 1
ATOM 877 C C . SER B 1 34 ? 5.02 -10.836 -0.968 1 93.19 34 SER B C 1
ATOM 879 O O . SER B 1 34 ? 4.578 -10.102 -0.083 1 93.19 34 SER B O 1
ATOM 881 N N . SER B 1 35 ? 6.281 -10.898 -1.324 1 94.19 35 SER B N 1
ATOM 882 C CA . SER B 1 35 ? 7.246 -10.031 -0.663 1 94.19 35 SER B CA 1
ATOM 883 C C . SER B 1 35 ? 6.973 -8.562 -0.968 1 94.19 35 SER B C 1
ATOM 885 O O . SER B 1 35 ? 7.082 -7.711 -0.086 1 94.19 35 SER B O 1
ATOM 887 N N . SER B 1 36 ? 6.641 -8.312 -2.146 1 94.88 36 SER B N 1
ATOM 888 C CA . SER B 1 36 ? 6.312 -6.949 -2.553 1 94.88 36 SER B CA 1
ATOM 889 C C . SER B 1 36 ? 5.07 -6.438 -1.829 1 94.88 36 SER B C 1
ATOM 891 O O . SER B 1 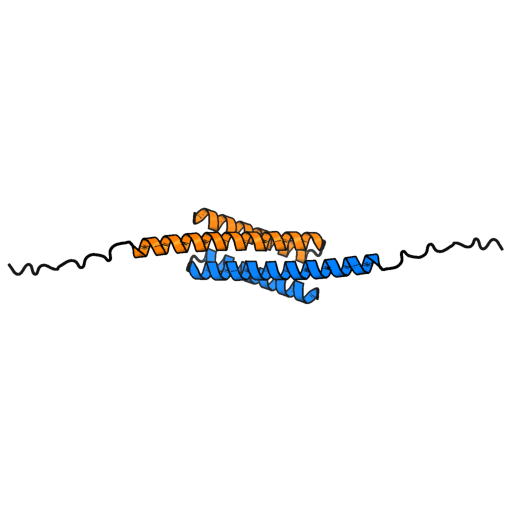36 ? 5.066 -5.324 -1.306 1 94.88 36 SER B O 1
ATOM 893 N N . LEU B 1 37 ? 4.086 -7.234 -1.76 1 96.5 37 LEU B N 1
ATOM 894 C CA . LEU B 1 37 ? 2.846 -6.867 -1.088 1 96.5 37 LEU B CA 1
ATOM 895 C C . LEU B 1 37 ? 3.082 -6.629 0.4 1 96.5 37 LEU B C 1
ATOM 897 O O . LEU B 1 37 ? 2.531 -5.688 0.977 1 96.5 37 LEU B O 1
ATOM 901 N N . SER B 1 38 ? 3.93 -7.438 1.03 1 96.81 38 SER B N 1
ATOM 902 C CA . SER B 1 38 ? 4.273 -7.289 2.439 1 96.81 38 SER B CA 1
ATOM 903 C C . SER B 1 38 ? 4.996 -5.969 2.695 1 96.81 38 SER B C 1
ATOM 905 O O . SER B 1 38 ? 4.688 -5.266 3.658 1 96.81 38 SER B O 1
ATOM 907 N N . SER B 1 39 ? 5.93 -5.629 1.846 1 97.44 39 SER B N 1
ATOM 908 C CA . SER B 1 39 ? 6.699 -4.398 1.992 1 97.44 39 SER B CA 1
ATOM 909 C C . SER B 1 39 ? 5.809 -3.168 1.86 1 97.44 39 SER B C 1
ATOM 911 O O . SER B 1 39 ? 5.914 -2.229 2.652 1 97.44 39 SER B O 1
ATOM 913 N N . ILE B 1 40 ? 4.957 -3.199 0.916 1 98.06 40 ILE B N 1
ATOM 914 C CA . ILE B 1 40 ? 4.055 -2.084 0.652 1 98.06 40 ILE B CA 1
ATOM 915 C C . ILE B 1 40 ? 3.104 -1.901 1.833 1 98.06 40 ILE B C 1
ATOM 917 O O . ILE B 1 40 ? 2.957 -0.794 2.355 1 98.06 40 ILE B O 1
ATOM 921 N N . SER B 1 41 ? 2.486 -2.959 2.244 1 98.38 41 SER B N 1
ATOM 922 C CA . SER B 1 41 ? 1.553 -2.893 3.365 1 98.38 41 SER B CA 1
ATOM 923 C C . SER B 1 41 ? 2.24 -2.383 4.629 1 98.38 41 SER B C 1
ATOM 925 O O . SER B 1 41 ? 1.704 -1.521 5.328 1 98.38 41 SER B O 1
ATOM 927 N N . THR B 1 42 ? 3.426 -2.914 4.906 1 98.12 42 THR B N 1
ATOM 928 C CA . THR B 1 42 ? 4.16 -2.543 6.113 1 98.12 42 THR B CA 1
ATOM 929 C C . THR B 1 42 ? 4.559 -1.07 6.07 1 98.12 42 THR B C 1
ATOM 931 O O . THR B 1 42 ? 4.406 -0.354 7.062 1 98.12 42 THR B O 1
ATOM 934 N N . LEU B 1 43 ? 5.043 -0.624 4.945 1 98.06 43 LEU B N 1
ATOM 935 C CA . LEU B 1 43 ? 5.496 0.758 4.816 1 98.06 43 LEU B CA 1
ATOM 936 C C . LEU B 1 43 ? 4.336 1.728 5.016 1 98.06 43 LEU B C 1
ATOM 938 O O . LEU B 1 43 ? 4.422 2.648 5.832 1 98.06 43 LEU B O 1
ATOM 942 N N . PHE B 1 44 ? 3.225 1.499 4.352 1 98 44 PHE B N 1
ATOM 943 C CA . PHE B 1 44 ? 2.096 2.414 4.484 1 98 44 PHE B CA 1
ATOM 944 C C . PHE B 1 44 ? 1.478 2.312 5.875 1 98 44 PHE B C 1
ATOM 946 O O . PHE B 1 44 ? 1.002 3.309 6.422 1 98 44 PHE B O 1
ATOM 953 N N . GLY B 1 45 ? 1.456 1.173 6.402 1 97.81 45 GLY B N 1
ATOM 954 C CA . GLY B 1 45 ? 1.006 1.016 7.777 1 97.81 45 GLY B CA 1
ATOM 955 C C . GLY B 1 45 ? 1.854 1.782 8.773 1 97.81 45 GLY B C 1
ATOM 956 O O . GLY B 1 45 ? 1.323 2.447 9.664 1 97.81 45 GLY B O 1
ATOM 957 N N . ASP B 1 46 ? 3.115 1.636 8.602 1 97.12 46 ASP B N 1
ATOM 958 C CA . ASP B 1 46 ? 4.051 2.33 9.484 1 97.12 46 ASP B CA 1
ATOM 959 C C . ASP B 1 46 ? 3.887 3.844 9.375 1 97.12 46 ASP B C 1
ATOM 961 O O . ASP B 1 46 ? 3.865 4.543 10.391 1 97.12 46 ASP B O 1
ATOM 965 N N . VAL B 1 47 ? 3.793 4.344 8.195 1 96.25 47 VAL B N 1
ATOM 966 C CA . VAL B 1 47 ? 3.629 5.777 7.969 1 96.25 47 VAL B CA 1
ATOM 967 C C . VAL B 1 47 ? 2.34 6.258 8.625 1 96.25 47 VAL B C 1
ATOM 969 O O . VAL B 1 47 ? 2.318 7.312 9.266 1 96.25 47 VAL B O 1
ATOM 972 N N . ASN B 1 48 ? 1.299 5.469 8.453 1 95.81 48 ASN B N 1
ATOM 973 C CA . ASN B 1 48 ? 0.023 5.848 9.055 1 95.81 48 ASN B CA 1
ATOM 974 C C . ASN B 1 48 ? 0.116 5.926 10.57 1 95.81 48 ASN B C 1
ATOM 976 O O . ASN B 1 48 ? -0.431 6.844 11.188 1 95.81 48 ASN B O 1
ATOM 980 N N . GLU B 1 49 ? 0.774 4.973 11.172 1 95.88 49 GLU B N 1
ATOM 981 C CA . GLU B 1 49 ? 0.945 4.977 12.625 1 95.88 49 GLU B CA 1
ATOM 982 C C . GLU B 1 49 ? 1.725 6.203 13.086 1 95.88 49 GLU B C 1
ATOM 984 O O . GLU B 1 49 ? 1.365 6.836 14.078 1 95.88 49 GLU B O 1
ATOM 989 N N . ARG B 1 50 ? 2.705 6.57 12.344 1 94.88 50 ARG B N 1
ATOM 990 C CA . ARG B 1 50 ? 3.51 7.742 12.68 1 94.88 50 ARG B CA 1
ATOM 991 C C . ARG B 1 50 ? 2.711 9.031 12.484 1 94.88 50 ARG B C 1
ATOM 993 O O . ARG B 1 50 ? 2.814 9.953 13.289 1 94.88 50 ARG B O 1
ATOM 1000 N N . LEU B 1 51 ? 1.967 9.07 11.438 1 93.06 51 LEU B N 1
ATOM 1001 C CA . LEU B 1 51 ? 1.121 10.227 11.18 1 93.06 51 LEU B CA 1
ATOM 1002 C C . LEU B 1 51 ? 0.1 10.414 12.305 1 93.06 51 LEU B C 1
ATOM 1004 O O . LEU B 1 51 ? -0.093 11.523 12.797 1 93.06 51 LEU B O 1
ATOM 1008 N N . LYS B 1 52 ? -0.526 9.391 12.68 1 93.25 52 LYS B N 1
ATOM 1009 C CA . LYS B 1 52 ? -1.523 9.453 13.75 1 93.25 52 LYS B CA 1
ATOM 1010 C C . LYS B 1 52 ? -0.906 9.953 15.047 1 93.25 52 LYS B C 1
ATOM 1012 O O . LYS B 1 52 ? -1.529 10.727 15.781 1 93.25 52 LYS B O 1
ATOM 1017 N N . THR B 1 53 ? 0.28 9.43 15.281 1 93.19 53 THR B N 1
ATOM 1018 C CA . THR B 1 53 ? 0.989 9.883 16.469 1 93.19 53 THR B CA 1
ATOM 1019 C C . THR B 1 53 ? 1.261 11.383 16.406 1 93.19 53 THR B C 1
ATOM 1021 O O . THR B 1 53 ? 1.062 12.102 17.391 1 93.19 53 THR B O 1
ATOM 1024 N N . LEU B 1 54 ? 1.703 11.812 15.289 1 88.69 54 LEU B N 1
ATOM 1025 C CA . LEU B 1 54 ? 1.992 13.227 15.078 1 88.69 54 LEU B CA 1
ATOM 1026 C C . LEU B 1 54 ? 0.729 14.07 15.234 1 88.69 54 LEU B C 1
ATOM 1028 O O . LEU B 1 54 ? 0.747 15.102 15.906 1 88.69 54 LEU B O 1
ATOM 1032 N N . LEU B 1 55 ? -0.33 13.656 14.672 1 88.5 55 LEU B N 1
ATOM 1033 C CA . LEU B 1 55 ? -1.589 14.391 14.734 1 88.5 55 LEU B CA 1
ATOM 1034 C C . LEU B 1 55 ? -2.115 14.438 16.172 1 88.5 55 LEU B C 1
ATOM 1036 O O . LEU B 1 55 ? -2.637 15.461 16.609 1 88.5 55 LEU B O 1
ATOM 1040 N N . ALA B 1 56 ? -2.014 13.391 16.828 1 89.06 56 ALA B N 1
ATOM 1041 C CA . ALA B 1 56 ? -2.436 13.352 18.234 1 89.06 56 ALA B CA 1
ATOM 1042 C C . ALA B 1 56 ? -1.641 14.336 19.078 1 89.06 56 ALA B C 1
ATOM 1044 O O . ALA B 1 56 ? -2.199 15.008 19.953 1 89.06 56 ALA B O 1
ATOM 1045 N N . TRP B 1 57 ? -0.379 14.461 18.812 1 89.5 57 TRP B N 1
ATOM 1046 C CA . TRP B 1 57 ? 0.501 15.383 19.516 1 89.5 57 TRP B CA 1
ATOM 1047 C 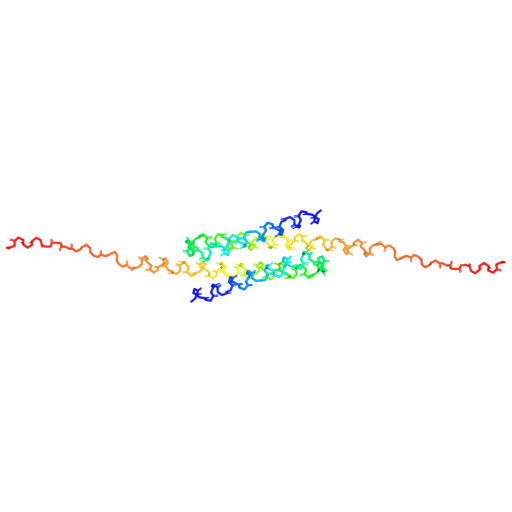C . TRP B 1 57 ? 0.125 16.828 19.219 1 89.5 57 TRP B C 1
ATOM 1049 O O . TRP B 1 57 ? -0.018 17.641 20.141 1 89.5 57 TRP B O 1
ATOM 1059 N N . ARG B 1 58 ? -0.146 17.141 18.031 1 86 58 ARG B N 1
ATOM 1060 C CA . ARG B 1 58 ? -0.509 18.484 17.609 1 86 58 ARG B CA 1
ATOM 1061 C C . ARG B 1 58 ? -1.84 18.906 18.219 1 86 58 ARG B C 1
ATOM 1063 O O . ARG B 1 58 ? -1.999 20.062 18.641 1 86 58 ARG B O 1
ATOM 1070 N N . ASN B 1 59 ? -2.732 18.062 18.234 1 85 59 ASN B N 1
ATOM 1071 C CA . ASN B 1 59 ? -4.043 18.344 18.812 1 85 59 ASN B CA 1
ATOM 1072 C C . ASN B 1 59 ? -3.957 18.594 20.312 1 85 59 ASN B C 1
ATOM 1074 O O . ASN B 1 59 ? -4.723 19.375 20.875 1 85 59 ASN B O 1
ATOM 1078 N N . SER B 1 60 ? -3.049 17.875 20.891 1 86.5 60 SER B N 1
ATOM 1079 C CA . SER B 1 60 ? -2.859 18.047 22.328 1 86.5 60 SER B CA 1
ATOM 1080 C C . SER B 1 60 ? -2.234 19.406 22.641 1 86.5 60 SER B C 1
ATOM 1082 O O . SER B 1 60 ? -2.561 20.031 23.641 1 86.5 60 SER B O 1
ATOM 1084 N N . LEU B 1 61 ? -1.465 19.875 21.766 1 82.25 61 LEU B N 1
ATOM 1085 C CA . LEU B 1 61 ? -0.813 21.156 21.938 1 82.25 61 LEU B CA 1
ATOM 1086 C C . LEU B 1 61 ? -1.799 22.297 21.703 1 82.25 61 LEU B C 1
ATOM 1088 O O . LEU B 1 61 ? -1.758 23.312 22.406 1 82.25 61 LEU B O 1
ATOM 1092 N N . SER B 1 62 ? -2.619 22.109 20.703 1 72.25 62 SER B N 1
ATOM 1093 C CA . SER B 1 62 ? -3.602 23.141 20.406 1 72.25 62 SER B CA 1
ATOM 1094 C C . SER B 1 62 ? -4.605 23.312 21.531 1 72.25 62 SER B C 1
ATOM 1096 O O . SER B 1 62 ? -5.176 24.391 21.719 1 72.25 62 SER B O 1
ATOM 1098 N N . GLN B 1 63 ? -4.852 22.297 22.156 1 69.88 63 GLN B N 1
ATOM 1099 C CA . GLN B 1 63 ? -5.797 22.359 23.266 1 69.88 63 GLN B CA 1
ATOM 1100 C C . GLN B 1 63 ? -5.215 23.125 24.453 1 69.88 63 GLN B C 1
ATOM 1102 O O . GLN B 1 63 ? -5.957 23.688 25.266 1 69.88 63 GLN B O 1
ATOM 1107 N N . TYR B 1 64 ? -3.871 23.219 24.531 1 65.12 64 TYR B N 1
ATOM 1108 C CA . TYR B 1 64 ? -3.252 23.922 25.656 1 65.12 64 TYR B CA 1
ATOM 1109 C C . TYR B 1 64 ? -2.957 25.375 25.312 1 65.12 64 TYR B C 1
ATOM 1111 O O . TYR B 1 64 ? -2.461 26.125 26.141 1 65.12 64 TYR B O 1
ATOM 1119 N N . GLN B 1 65 ? -3.004 25.719 24.016 1 63.12 65 GLN B N 1
ATOM 1120 C CA . GLN B 1 65 ? -2.826 27.141 23.734 1 63.12 65 GLN B CA 1
ATOM 1121 C C . GLN B 1 65 ? -3.986 27.969 24.297 1 63.12 65 GLN B C 1
ATOM 1123 O O . GLN B 1 65 ? -5.152 27.609 24.109 1 63.12 65 GLN B O 1
ATOM 1128 N N . PRO B 1 66 ? -3.75 28.844 25.234 1 60.34 66 PRO B N 1
ATOM 1129 C CA . PRO B 1 66 ? -4.75 29.656 25.906 1 60.34 66 PRO B CA 1
ATOM 1130 C C . PRO B 1 66 ? -5.676 30.391 24.922 1 60.34 66 PRO B C 1
ATOM 1132 O O . PRO B 1 66 ? -5.254 30.734 23.828 1 60.34 66 PRO B O 1
ATOM 1135 N N . GLU B 1 67 ? -6.926 30.047 24.812 1 62.38 67 GLU B N 1
ATOM 1136 C CA . GLU B 1 67 ? -7.879 30.844 24.047 1 62.38 67 GLU B CA 1
ATOM 1137 C C . GLU B 1 67 ? -7.488 32.312 24.047 1 62.38 67 GLU B C 1
ATOM 1139 O O . GLU B 1 67 ? -7.016 32.844 25.062 1 62.38 67 GLU B O 1
ATOM 1144 N N . PRO B 1 68 ? -7.219 32.875 22.875 1 63.16 68 PRO B N 1
ATOM 1145 C CA . PRO B 1 68 ? -6.828 34.281 22.922 1 63.16 68 PRO B CA 1
ATOM 1146 C C . PRO B 1 68 ? -7.582 35.062 23.984 1 63.16 68 PRO B C 1
ATOM 1148 O O . PRO B 1 68 ? -8.773 34.844 24.203 1 63.16 68 PRO B O 1
ATOM 1151 N N . GLU B 1 69 ? -7.066 35.656 24.922 1 62.12 69 GLU B N 1
ATOM 1152 C CA . GLU B 1 69 ? -7.695 36.5 25.938 1 62.12 69 GLU B CA 1
ATOM 1153 C C . GLU B 1 69 ? -8.664 37.5 25.312 1 62.12 69 GLU B C 1
ATOM 1155 O O . GLU B 1 69 ? -8.359 38.094 24.266 1 62.12 69 GLU B O 1
ATOM 1160 N N . PRO B 1 70 ? -9.914 37.406 25.516 1 64.31 70 PRO B N 1
ATOM 1161 C CA . PRO B 1 70 ? -10.781 38.469 24.984 1 64.31 70 PRO B CA 1
ATOM 1162 C C . PRO B 1 70 ? -10.203 39.875 25.188 1 64.31 70 PRO B C 1
ATOM 1164 O O . PRO B 1 70 ? -9.742 40.188 26.297 1 64.31 70 PRO B O 1
ATOM 1167 N N . VAL B 1 71 ? -9.594 40.562 24.266 1 61.72 71 VAL B N 1
ATOM 1168 C CA . VAL B 1 71 ? -9.156 41.938 24.406 1 61.72 71 VAL B CA 1
ATOM 1169 C C . VAL B 1 71 ? -10.242 42.781 25.094 1 61.72 71 VAL B C 1
ATOM 1171 O O . VAL B 1 71 ? -11.391 42.812 24.641 1 61.72 71 VAL B O 1
ATOM 1174 N N . LEU B 1 72 ? -10.258 43 26.266 1 59.84 72 LEU B N 1
ATOM 1175 C CA . LEU B 1 72 ? -11.117 43.969 26.938 1 59.84 72 LEU B CA 1
ATOM 1176 C C . LEU B 1 72 ? -11.102 45.312 26.234 1 59.84 72 LEU B C 1
ATOM 1178 O O . LEU B 1 72 ? -10.047 45.938 26.078 1 59.84 72 LEU B O 1
ATOM 1182 N N . MET B 1 73 ? -11.852 45.562 25.203 1 58.28 73 MET B N 1
ATOM 1183 C CA . MET B 1 73 ? -12.078 46.938 24.734 1 58.28 73 MET B CA 1
ATOM 1184 C C . MET B 1 73 ? -12.352 47.875 25.906 1 58.28 73 MET B C 1
ATOM 1186 O O . MET B 1 73 ? -13.383 47.75 26.562 1 58.28 73 MET B O 1
ATOM 1190 N N . LEU B 1 74 ? -11.516 48.094 26.828 1 52.53 74 LEU B N 1
ATOM 1191 C CA . LEU B 1 74 ? -11.672 49.25 27.719 1 52.53 74 LEU B CA 1
ATOM 1192 C C . LEU B 1 74 ? -12.148 50.469 26.938 1 52.53 74 LEU B C 1
ATOM 1194 O O . LEU B 1 74 ? -11.484 50.906 26 1 52.53 74 LEU B O 1
ATOM 1198 N N . ASP B 1 75 ? -13.5 50.688 26.828 1 57.19 75 ASP B N 1
ATOM 1199 C CA . ASP B 1 75 ? -14.18 51.906 26.406 1 57.19 75 ASP B CA 1
ATOM 1200 C C . ASP B 1 75 ? -13.414 53.156 26.859 1 57.19 75 ASP B C 1
ATOM 1202 O O . ASP B 1 75 ? -13.219 53.344 28.062 1 57.19 75 ASP B O 1
ATOM 1206 N N . MET B 1 76 ? -12.32 53.469 26.172 1 53.41 76 MET B N 1
ATOM 1207 C CA . MET B 1 76 ? -11.719 54.781 26.359 1 53.41 76 MET B CA 1
ATOM 1208 C C . MET B 1 76 ? -12.789 55.844 26.531 1 53.41 76 MET B C 1
ATOM 1210 O O . MET B 1 76 ? -13.164 56.531 25.562 1 53.41 76 MET B O 1
ATOM 1214 N N . THR B 1 77 ? -14.008 55.438 27.047 1 51.16 77 THR B N 1
ATOM 1215 C CA . THR B 1 77 ? -14.828 56.625 27.328 1 51.16 77 THR B CA 1
ATOM 1216 C C . THR B 1 77 ? -14.172 57.5 28.391 1 51.16 77 THR B C 1
ATOM 1218 O O . THR B 1 77 ? -14.734 58.531 28.797 1 51.16 77 THR B O 1
ATOM 1221 N N . ASN B 1 78 ? -12.867 57.562 28.75 1 40.72 78 ASN B N 1
ATOM 1222 C CA . ASN B 1 78 ? -12.609 58.906 29.328 1 40.72 78 ASN B CA 1
ATOM 1223 C C . ASN B 1 78 ? -12.477 59.969 28.234 1 40.72 78 ASN B C 1
ATOM 1225 O O . ASN B 1 78 ? -11.93 59.688 27.172 1 40.72 78 ASN B O 1
#